Protein AF-A0ABC8KDV0-F1 (afdb_monomer_lite)

Foldseek 3Di:
DDDDDVPPVVVQCVQWAFDFWCVVVVPQQVVLVVVVLVRGWDFDDPDPPDPITTTIGGHPPPPPPD

Structure (mmCIF, N/CA/C/O backbone):
data_AF-A0ABC8KDV0-F1
#
_entry.id   AF-A0ABC8KDV0-F1
#
loop_
_atom_site.group_PDB
_atom_site.id
_atom_site.type_symbol
_atom_site.label_atom_id
_atom_site.label_alt_id
_atom_site.label_comp_id
_atom_site.label_asym_id
_atom_site.label_entity_id
_atom_site.label_seq_id
_atom_site.pdbx_PDB_ins_code
_atom_site.Cartn_x
_atom_site.Cartn_y
_atom_site.Cartn_z
_atom_site.occupancy
_atom_site.B_iso_or_equiv
_atom_site.auth_seq_id
_atom_site.auth_comp_id
_atom_site.auth_asym_id
_atom_site.auth_atom_id
_atom_site.pdbx_PDB_model_num
ATOM 1 N N . MET A 1 1 ? 24.799 18.831 -14.922 1.00 43.53 1 MET A N 1
ATOM 2 C CA . MET A 1 1 ? 23.396 18.421 -15.173 1.00 43.53 1 MET A CA 1
ATOM 3 C C . MET A 1 1 ? 23.298 16.985 -14.659 1.00 43.53 1 MET A C 1
ATOM 5 O O . MET A 1 1 ? 24.149 16.216 -15.057 1.00 43.53 1 MET A O 1
ATOM 9 N N . SER A 1 2 ? 22.482 16.535 -13.706 1.00 46.84 2 SER A N 1
ATOM 10 C CA . SER A 1 2 ? 21.169 16.963 -13.228 1.00 46.84 2 SER A CA 1
ATOM 11 C C . SER A 1 2 ? 20.943 16.383 -11.822 1.00 46.84 2 SER A C 1
ATOM 13 O O . SER A 1 2 ? 20.742 15.184 -11.676 1.00 46.84 2 SER A O 1
ATOM 15 N N . SER A 1 3 ? 20.957 17.227 -10.791 1.00 51.66 3 SER A N 1
ATOM 16 C CA . SER A 1 3 ? 20.568 16.857 -9.424 1.00 51.66 3 SER A CA 1
ATOM 17 C C . SER A 1 3 ? 19.322 17.658 -9.078 1.00 51.66 3 SER A C 1
ATOM 19 O O . SER A 1 3 ? 19.468 18.806 -8.677 1.00 51.66 3 SER A O 1
ATOM 21 N N . ARG A 1 4 ? 18.122 17.119 -9.335 1.00 50.69 4 ARG A N 1
ATOM 22 C CA . ARG A 1 4 ? 16.808 17.598 -8.835 1.00 50.69 4 ARG A CA 1
ATOM 23 C C . ARG A 1 4 ? 15.696 16.840 -9.563 1.00 50.69 4 ARG A C 1
ATOM 25 O O . ARG A 1 4 ? 15.216 17.312 -10.585 1.00 50.69 4 ARG A O 1
ATOM 32 N N . SER A 1 5 ? 15.314 15.664 -9.075 1.00 46.78 5 SER A N 1
ATOM 33 C CA . SER A 1 5 ? 14.000 15.042 -9.361 1.00 46.78 5 SER A CA 1
ATOM 34 C C . SER A 1 5 ? 13.678 13.892 -8.401 1.00 46.78 5 SER A C 1
ATOM 36 O O . SER A 1 5 ? 12.508 13.638 -8.154 1.00 46.78 5 SER A O 1
ATOM 38 N N . ASP A 1 6 ? 14.678 13.283 -7.754 1.00 44.78 6 ASP A N 1
ATOM 39 C CA . ASP A 1 6 ? 14.460 12.159 -6.821 1.00 44.78 6 ASP A CA 1
ATOM 40 C C . ASP A 1 6 ? 13.603 12.507 -5.587 1.00 44.78 6 ASP A C 1
ATOM 42 O O . ASP A 1 6 ? 13.021 11.643 -4.939 1.00 44.78 6 ASP A O 1
ATOM 46 N N . SER A 1 7 ? 13.488 13.792 -5.242 1.00 48.22 7 SER A N 1
ATOM 47 C CA . SER A 1 7 ? 12.861 14.201 -3.983 1.00 48.22 7 SER A CA 1
ATOM 48 C C . SER A 1 7 ? 11.342 14.357 -4.046 1.00 48.22 7 SER A C 1
ATOM 50 O O . SER A 1 7 ? 10.711 14.245 -3.004 1.00 48.22 7 SER A O 1
ATOM 52 N N . ALA A 1 8 ? 10.728 14.594 -5.208 1.00 47.53 8 ALA A N 1
ATOM 53 C CA . ALA A 1 8 ? 9.274 14.790 -5.270 1.00 47.53 8 ALA A CA 1
ATOM 54 C C . ALA A 1 8 ? 8.519 13.458 -5.133 1.00 47.53 8 ALA A C 1
ATOM 56 O O . ALA A 1 8 ? 7.612 13.336 -4.311 1.00 47.53 8 ALA A O 1
ATOM 57 N N . GLU A 1 9 ? 8.945 12.432 -5.873 1.00 49.69 9 GLU A N 1
ATOM 58 C CA . GLU A 1 9 ? 8.323 11.105 -5.813 1.00 49.69 9 GLU A CA 1
ATOM 59 C C . GLU A 1 9 ? 8.628 10.378 -4.496 1.00 49.69 9 GLU A C 1
ATOM 61 O O . GLU A 1 9 ? 7.756 9.711 -3.937 1.00 49.69 9 GLU A O 1
ATOM 66 N N . ALA A 1 10 ? 9.840 10.543 -3.952 1.00 52.50 10 ALA A N 1
ATOM 67 C CA . ALA A 1 10 ? 10.191 9.985 -2.649 1.00 52.50 10 ALA A CA 1
ATOM 68 C C . ALA A 1 10 ? 9.413 10.656 -1.502 1.00 52.50 10 ALA A C 1
ATOM 70 O O . ALA A 1 10 ? 8.951 9.964 -0.596 1.00 52.50 10 ALA A O 1
ATOM 71 N N . GLN A 1 11 ? 9.205 11.980 -1.551 1.00 51.44 11 GLN A N 1
ATOM 72 C CA . GLN A 1 11 ? 8.403 12.686 -0.543 1.00 51.44 11 GLN A CA 1
ATOM 73 C C . GLN A 1 11 ? 6.912 12.330 -0.602 1.00 51.44 11 GLN A C 1
ATOM 75 O O . GLN A 1 11 ? 6.257 12.327 0.442 1.00 51.44 11 GLN A O 1
ATOM 80 N N . ASP A 1 12 ? 6.374 11.997 -1.782 1.00 64.12 12 ASP A N 1
ATOM 81 C CA . ASP A 1 12 ? 4.993 11.511 -1.914 1.00 64.12 12 ASP A CA 1
ATOM 82 C C . ASP A 1 12 ? 4.824 10.129 -1.255 1.00 64.12 12 ASP A C 1
ATOM 84 O O . ASP A 1 12 ? 3.835 9.879 -0.564 1.00 64.12 12 ASP A O 1
ATOM 88 N N . ARG A 1 13 ? 5.842 9.259 -1.363 1.00 69.31 13 ARG A N 1
ATOM 89 C CA . ARG A 1 13 ? 5.860 7.930 -0.723 1.00 69.31 13 ARG A CA 1
ATOM 90 C C . ARG A 1 13 ? 5.992 7.973 0.796 1.00 69.31 13 ARG A C 1
ATOM 92 O O . ARG A 1 13 ? 5.433 7.104 1.455 1.00 69.31 13 ARG A O 1
ATOM 99 N N . SER A 1 14 ? 6.643 8.984 1.373 1.00 75.06 14 SER A N 1
ATOM 100 C CA . SER A 1 14 ? 6.726 9.142 2.837 1.00 75.06 14 SER A CA 1
ATOM 101 C C . SER A 1 14 ? 5.360 9.322 3.512 1.00 75.06 14 SER A C 1
ATOM 103 O O . SER A 1 14 ? 5.240 9.139 4.721 1.00 75.06 14 SER A O 1
ATOM 105 N N . LYS A 1 15 ? 4.323 9.686 2.747 1.00 83.00 15 LYS A N 1
ATOM 106 C CA . LYS A 1 15 ? 2.939 9.840 3.220 1.00 83.00 15 LYS A CA 1
ATOM 107 C C . LYS A 1 15 ? 2.046 8.660 2.822 1.00 83.00 15 LYS A C 1
ATOM 109 O O . LYS A 1 15 ? 0.821 8.766 2.880 1.00 83.00 15 LYS A O 1
ATOM 114 N N . LEU A 1 16 ? 2.641 7.552 2.392 1.00 87.81 16 LEU A N 1
ATOM 115 C CA . LEU A 1 16 ? 1.938 6.369 1.922 1.00 87.81 16 LEU A CA 1
ATOM 116 C C . LEU A 1 16 ? 2.400 5.135 2.703 1.00 87.81 16 LEU A C 1
ATOM 118 O O . LEU A 1 16 ? 3.593 4.937 2.912 1.00 87.81 16 LEU A O 1
ATOM 122 N N . ILE A 1 17 ? 1.458 4.282 3.103 1.00 89.69 17 ILE A N 1
ATOM 123 C CA . ILE A 1 17 ? 1.747 2.981 3.715 1.00 89.69 17 ILE A CA 1
ATOM 124 C C . ILE A 1 17 ? 1.430 1.889 2.695 1.00 89.69 17 ILE A C 1
ATOM 126 O O . ILE A 1 17 ? 0.259 1.732 2.344 1.00 89.69 17 ILE A O 1
ATOM 130 N N . PRO A 1 18 ? 2.428 1.138 2.198 1.00 90.56 18 PRO A N 1
ATOM 131 C CA . PRO A 1 18 ? 2.186 0.035 1.282 1.00 90.56 18 PRO A CA 1
ATOM 132 C C . PRO A 1 18 ? 1.525 -1.121 2.040 1.00 90.56 18 PRO A C 1
ATOM 134 O O . PRO A 1 18 ? 2.058 -1.589 3.044 1.00 90.56 18 PRO A O 1
ATOM 137 N N . ILE A 1 19 ? 0.377 -1.592 1.552 1.00 90.75 19 ILE A N 1
ATOM 138 C CA . ILE A 1 19 ? -0.375 -2.690 2.184 1.00 90.75 19 ILE A CA 1
ATOM 139 C C . ILE A 1 19 ? -0.367 -3.984 1.363 1.00 90.75 19 ILE A C 1
ATOM 141 O O . ILE A 1 19 ? -0.683 -5.046 1.888 1.00 90.75 19 ILE A O 1
ATOM 145 N N . GLY A 1 20 ? 0.017 -3.923 0.084 1.00 90.5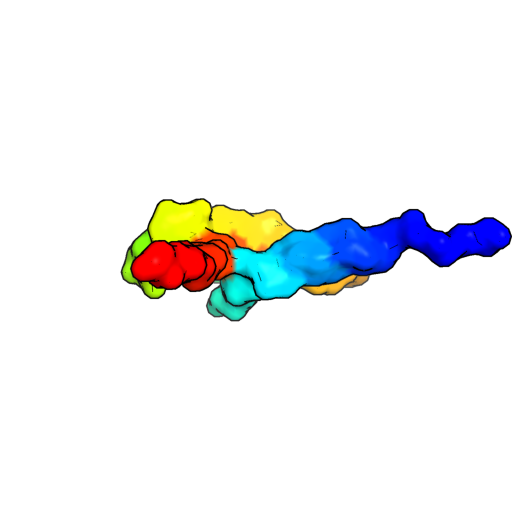6 20 GLY A N 1
ATOM 146 C CA . GLY A 1 20 ? 0.146 -5.110 -0.762 1.00 90.56 20 GLY A CA 1
ATOM 147 C C . GLY A 1 20 ? 0.105 -4.803 -2.259 1.00 90.56 20 GLY A C 1
ATOM 148 O O . GLY A 1 20 ? -0.037 -3.646 -2.651 1.00 90.56 20 GLY A O 1
ATOM 149 N N . PRO A 1 21 ? 0.240 -5.816 -3.127 1.00 91.38 21 PRO A N 1
ATOM 150 C CA . PRO A 1 21 ? 0.160 -5.637 -4.574 1.00 91.38 21 PRO A CA 1
ATOM 151 C C . PRO A 1 21 ? -1.272 -5.319 -5.024 1.00 91.38 21 PRO A C 1
ATOM 153 O O . PRO A 1 21 ? -2.223 -5.996 -4.634 1.00 91.38 21 PRO A O 1
ATOM 156 N N . CYS A 1 22 ? -1.435 -4.348 -5.923 1.00 90.12 22 CYS A N 1
ATOM 157 C CA . CYS A 1 22 ? -2.756 -3.972 -6.441 1.00 90.12 22 CYS A CA 1
ATOM 158 C C . CYS A 1 22 ? -3.454 -5.085 -7.221 1.00 90.12 22 CYS A C 1
ATOM 160 O O . CYS A 1 22 ? -4.678 -5.141 -7.233 1.00 90.12 22 CYS A O 1
ATOM 162 N N . ALA A 1 23 ? -2.699 -6.025 -7.794 1.00 89.69 23 ALA A N 1
ATOM 163 C CA . ALA A 1 23 ? -3.272 -7.213 -8.424 1.00 89.69 23 ALA A CA 1
ATOM 164 C C . ALA A 1 23 ? -4.087 -8.084 -7.444 1.00 89.69 23 ALA A C 1
ATOM 166 O O . ALA A 1 23 ? -4.975 -8.810 -7.876 1.00 89.69 23 ALA A O 1
ATOM 167 N N . GLN A 1 24 ? -3.794 -8.016 -6.139 1.00 90.50 24 GLN A N 1
ATOM 168 C CA . GLN A 1 24 ? -4.547 -8.713 -5.088 1.00 90.50 24 GLN A CA 1
ATOM 169 C C . GLN A 1 24 ? -5.559 -7.800 -4.384 1.00 90.50 24 GLN A C 1
ATOM 171 O O . GLN A 1 24 ? -6.486 -8.289 -3.746 1.00 90.50 24 GLN A O 1
ATOM 176 N N . ILE A 1 25 ? -5.392 -6.480 -4.501 1.00 90.25 25 ILE A N 1
ATOM 177 C CA . ILE A 1 25 ? -6.221 -5.468 -3.843 1.00 90.25 25 ILE A CA 1
ATOM 178 C C . ILE A 1 25 ? -6.865 -4.595 -4.922 1.00 90.25 25 ILE A C 1
ATOM 180 O O . ILE A 1 25 ? -6.497 -3.439 -5.132 1.00 90.25 25 ILE A O 1
ATOM 184 N N . SER A 1 26 ? -7.849 -5.168 -5.615 1.00 83.06 26 SER A N 1
ATOM 185 C CA . SER A 1 26 ? -8.578 -4.515 -6.709 1.00 83.06 26 SER A CA 1
ATOM 186 C C . SER A 1 26 ? -9.336 -3.257 -6.268 1.00 83.06 26 SER A C 1
ATOM 188 O O . SER A 1 26 ? -9.520 -2.348 -7.069 1.00 83.06 26 SER A O 1
ATOM 190 N N . ASN A 1 27 ? -9.697 -3.152 -4.983 1.00 90.94 27 ASN A N 1
ATOM 191 C CA . ASN A 1 27 ? -10.358 -1.985 -4.391 1.00 90.94 27 ASN A CA 1
ATOM 192 C C . ASN A 1 27 ? -9.461 -1.259 -3.374 1.00 90.94 27 ASN A C 1
ATOM 194 O O . ASN A 1 27 ? -9.883 -0.993 -2.251 1.00 90.94 27 ASN A O 1
ATOM 198 N N . CYS A 1 28 ? -8.226 -0.927 -3.771 1.00 90.94 28 CYS A N 1
ATOM 199 C CA . CYS A 1 28 ? -7.213 -0.301 -2.909 1.00 90.94 28 CYS A CA 1
ATOM 200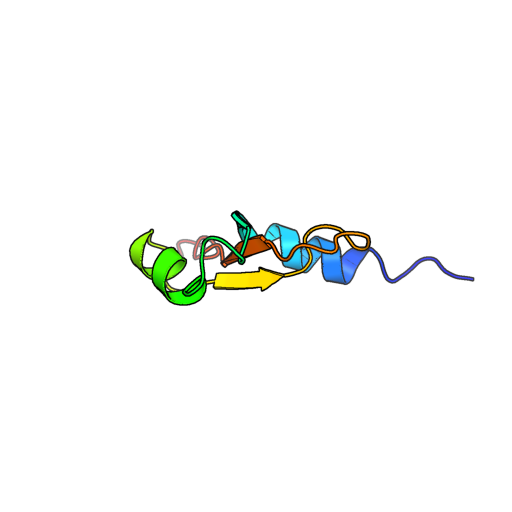 C C . CYS A 1 28 ? -7.748 0.852 -2.040 1.00 90.94 28 CYS A C 1
ATOM 202 O O . CYS A 1 28 ? -7.539 0.855 -0.828 1.00 90.94 28 CYS A O 1
ATOM 204 N N . SER A 1 29 ? -8.498 1.792 -2.629 1.00 91.69 29 SER A N 1
ATOM 205 C CA . SER A 1 29 ? -9.060 2.924 -1.883 1.00 91.69 29 SER A CA 1
ATOM 206 C C . SER A 1 29 ? -10.018 2.478 -0.773 1.00 91.69 29 SER A C 1
ATOM 208 O O . SER A 1 29 ? -9.839 2.861 0.381 1.00 91.69 29 SER A O 1
ATOM 210 N N . GLN A 1 30 ? -10.966 1.591 -1.095 1.00 93.50 30 GLN A N 1
ATOM 211 C CA . GLN A 1 30 ? -11.934 1.068 -0.129 1.00 93.50 30 GLN A CA 1
ATOM 212 C C . GLN A 1 30 ? -11.259 0.226 0.957 1.00 93.50 30 GLN A C 1
ATOM 214 O O . GLN A 1 30 ? -11.611 0.350 2.126 1.00 93.50 30 GLN A O 1
ATOM 219 N N . THR A 1 31 ? -10.278 -0.609 0.598 1.00 92.62 31 THR A N 1
ATOM 220 C CA . THR A 1 31 ? -9.498 -1.389 1.568 1.00 92.62 31 THR A CA 1
ATOM 221 C C . THR A 1 31 ? -8.804 -0.466 2.563 1.00 92.62 31 THR A C 1
ATOM 223 O O . THR A 1 31 ? -8.923 -0.673 3.765 1.00 92.62 31 THR A O 1
ATOM 226 N N . CYS A 1 32 ? -8.162 0.599 2.082 1.00 92.38 32 CYS A N 1
ATOM 227 C CA . CYS A 1 32 ? -7.537 1.595 2.942 1.00 92.38 32 CYS A CA 1
ATOM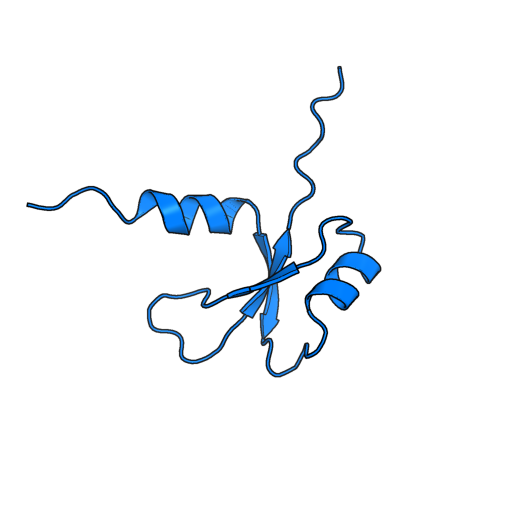 228 C C . CYS A 1 32 ? -8.553 2.298 3.855 1.00 92.38 32 CYS A C 1
ATOM 230 O O . CYS A 1 32 ? -8.305 2.422 5.054 1.00 92.38 32 CYS A O 1
ATOM 232 N N . THR A 1 33 ? -9.721 2.688 3.337 1.00 91.75 33 THR A N 1
ATOM 233 C CA . THR A 1 33 ? -10.794 3.272 4.157 1.00 91.75 33 THR A CA 1
ATOM 234 C C . THR A 1 33 ? -11.286 2.301 5.232 1.00 91.75 33 THR A C 1
ATOM 236 O O . THR A 1 33 ? -11.417 2.694 6.389 1.00 91.75 33 THR A O 1
ATOM 239 N N . ASN A 1 34 ? -11.476 1.023 4.890 1.00 91.31 34 ASN A N 1
ATOM 240 C CA . ASN A 1 34 ? -11.884 -0.022 5.833 1.00 91.31 34 ASN A CA 1
ATOM 241 C C . ASN A 1 34 ? -10.814 -0.296 6.905 1.00 91.31 34 ASN A C 1
ATOM 243 O O . ASN A 1 34 ? -11.148 -0.704 8.013 1.00 91.31 34 ASN A O 1
ATOM 247 N N . SER A 1 35 ? -9.538 -0.055 6.594 1.00 87.06 35 SER A N 1
ATOM 248 C CA . SER A 1 35 ? -8.411 -0.159 7.531 1.00 87.06 35 SER A CA 1
ATOM 249 C C . SER A 1 35 ? -8.171 1.110 8.366 1.00 87.06 35 SER A C 1
ATOM 251 O O . SER A 1 35 ? -7.192 1.165 9.105 1.00 87.06 35 SER A O 1
ATOM 253 N N . GLY A 1 36 ? -9.036 2.127 8.269 1.00 87.06 36 GLY A N 1
ATOM 254 C CA . GLY A 1 36 ? -8.956 3.356 9.072 1.00 87.06 36 GLY A CA 1
ATOM 255 C C . GLY A 1 36 ? -8.214 4.524 8.410 1.00 87.06 36 GLY A C 1
ATOM 256 O O . GLY A 1 36 ? -8.104 5.598 9.003 1.00 87.06 36 GLY A O 1
ATOM 257 N N . PHE A 1 37 ? -7.748 4.371 7.167 1.00 88.81 37 PHE A N 1
ATOM 258 C CA . PHE A 1 37 ? -7.184 5.473 6.387 1.00 88.81 37 PHE A CA 1
ATOM 259 C C . PHE A 1 37 ? -8.317 6.241 5.698 1.00 88.81 37 PHE A C 1
ATOM 261 O O . PHE A 1 37 ? -8.736 5.908 4.591 1.00 88.81 37 PHE A O 1
ATOM 268 N N . THR A 1 38 ? -8.833 7.289 6.343 1.00 85.31 38 THR A N 1
ATOM 269 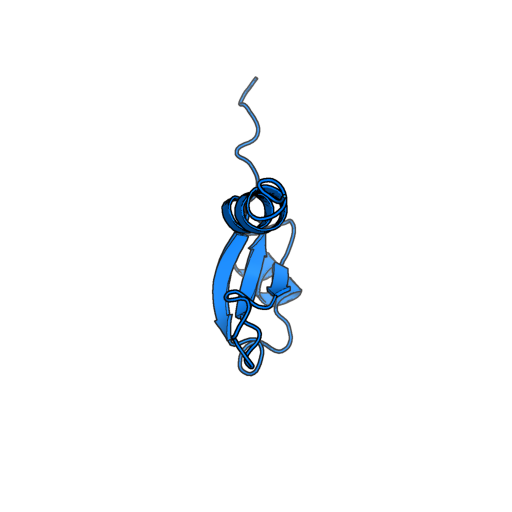C CA . THR A 1 38 ? -9.994 8.060 5.843 1.00 85.31 38 THR A CA 1
ATOM 270 C C . THR A 1 38 ? -9.762 8.738 4.491 1.00 85.31 38 THR A C 1
ATOM 272 O O . THR A 1 38 ? -10.719 8.997 3.770 1.00 85.31 38 THR A O 1
ATOM 275 N N . LYS A 1 39 ? -8.503 8.976 4.107 1.00 87.50 39 LYS A N 1
ATOM 276 C CA . LYS A 1 39 ? -8.123 9.466 2.770 1.00 87.50 39 LYS A CA 1
ATOM 277 C C . LYS A 1 39 ? -8.070 8.376 1.689 1.00 87.50 39 LYS A C 1
ATOM 279 O O . LYS A 1 39 ? -7.794 8.686 0.533 1.00 87.50 39 LYS A O 1
ATOM 284 N N . GLY A 1 40 ? -8.315 7.118 2.050 1.00 91.12 40 GLY A N 1
ATOM 285 C CA . GLY A 1 40 ? -8.241 5.980 1.142 1.00 91.12 40 GLY A CA 1
ATOM 286 C C . GLY A 1 40 ? -6.805 5.659 0.727 1.00 91.12 40 GLY A C 1
ATOM 287 O O . GLY A 1 40 ? -5.852 5.823 1.494 1.00 91.12 40 GLY A O 1
ATOM 288 N N . GLY A 1 41 ? -6.648 5.179 -0.502 1.00 91.50 41 GLY A N 1
ATOM 289 C CA . GLY A 1 41 ? -5.368 4.733 -1.042 1.00 91.50 41 GLY A CA 1
ATOM 290 C C . GLY A 1 41 ? -5.348 4.697 -2.561 1.00 91.50 41 GLY A C 1
ATOM 291 O O . GLY A 1 41 ? -6.381 4.828 -3.219 1.00 91.50 41 GLY A O 1
ATOM 292 N N . LYS A 1 42 ? -4.149 4.524 -3.115 1.00 91.38 42 LYS A N 1
ATOM 293 C CA . LYS A 1 42 ? -3.910 4.459 -4.558 1.00 91.38 42 LYS A CA 1
ATOM 294 C C . LYS A 1 42 ? -2.935 3.346 -4.920 1.00 91.38 42 LYS A C 1
ATOM 296 O O . LYS A 1 42 ? -2.053 2.989 -4.141 1.00 91.38 42 LYS A O 1
ATOM 301 N N . CYS A 1 43 ? -3.085 2.839 -6.136 1.00 90.38 43 CYS A N 1
ATOM 302 C CA . CYS A 1 43 ? -2.112 1.961 -6.768 1.00 90.38 43 CYS A CA 1
ATOM 303 C C . CYS A 1 43 ? -0.977 2.795 -7.349 1.00 90.38 43 CYS A C 1
ATOM 305 O O . CYS A 1 43 ? -1.222 3.666 -8.182 1.00 90.38 43 CYS A O 1
ATOM 307 N N . ILE A 1 44 ? 0.251 2.549 -6.897 1.00 87.88 44 ILE A N 1
ATOM 308 C CA . ILE A 1 44 ? 1.442 3.230 -7.404 1.00 87.88 44 ILE A CA 1
ATOM 309 C C . ILE A 1 44 ? 2.568 2.246 -7.688 1.00 87.88 44 ILE A C 1
ATOM 311 O O . ILE A 1 44 ? 2.730 1.237 -6.999 1.00 87.88 44 ILE A O 1
ATOM 315 N N . LYS A 1 45 ? 3.434 2.596 -8.639 1.00 88.06 45 LYS A N 1
ATOM 316 C CA . LYS A 1 45 ? 4.732 1.940 -8.786 1.00 88.06 45 LYS A CA 1
ATOM 317 C C . LYS A 1 45 ? 5.626 2.332 -7.615 1.00 88.06 45 LYS A C 1
ATOM 319 O O . LYS A 1 45 ? 6.178 3.433 -7.571 1.00 88.06 45 LYS A O 1
ATOM 324 N N . TRP A 1 46 ? 5.752 1.425 -6.647 1.00 83.75 46 TRP A N 1
ATOM 325 C CA . TRP A 1 46 ? 6.567 1.657 -5.451 1.00 83.75 46 TRP A CA 1
ATOM 326 C C . TRP A 1 46 ? 8.065 1.718 -5.756 1.00 83.75 46 TRP A C 1
ATOM 328 O O . TRP A 1 46 ? 8.811 2.415 -5.079 1.00 83.75 46 TRP A O 1
ATOM 338 N N . TYR A 1 47 ? 8.502 1.031 -6.809 1.00 80.69 47 TYR A N 1
ATOM 339 C CA . TYR A 1 47 ? 9.855 1.139 -7.343 1.00 80.69 47 TYR A CA 1
ATOM 340 C C . TYR A 1 47 ? 9.779 1.568 -8.812 1.00 80.69 47 TYR A C 1
ATOM 342 O O . TYR A 1 47 ? 8.905 1.070 -9.525 1.00 80.69 47 TYR A O 1
ATOM 350 N N . PRO A 1 48 ? 10.680 2.448 -9.287 1.00 77.38 48 PRO A N 1
ATOM 351 C CA . PRO A 1 48 ? 10.645 2.974 -10.657 1.00 77.38 48 PRO A CA 1
ATOM 352 C C . PRO A 1 48 ? 10.743 1.872 -11.724 1.00 77.38 48 PRO A C 1
ATOM 354 O O 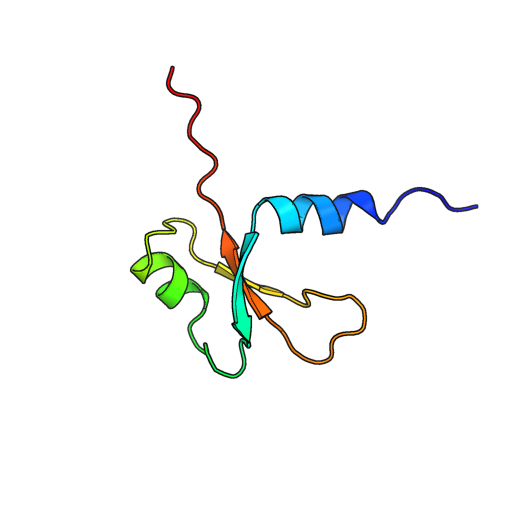. PRO A 1 48 ? 10.137 1.980 -12.784 1.00 77.38 48 PRO A O 1
ATOM 357 N N . ASN A 1 49 ? 11.420 0.766 -11.400 1.00 80.81 49 ASN A N 1
ATOM 358 C CA . ASN A 1 49 ? 11.575 -0.396 -12.280 1.00 80.81 49 ASN A CA 1
ATOM 359 C C . ASN A 1 49 ? 10.553 -1.514 -12.007 1.00 80.81 49 ASN A C 1
ATOM 361 O O . ASN A 1 49 ? 10.681 -2.612 -12.545 1.00 80.81 49 ASN A O 1
ATOM 365 N N . SER A 1 50 ? 9.556 -1.285 -11.144 1.00 78.19 50 SER A N 1
ATOM 366 C CA . SER A 1 50 ? 8.539 -2.297 -10.864 1.00 78.19 50 SER A CA 1
ATOM 367 C C . SER A 1 50 ? 7.507 -2.353 -11.987 1.00 78.19 50 SER A C 1
ATOM 369 O O . SER A 1 50 ? 6.925 -1.343 -12.383 1.00 78.19 50 SER A O 1
ATOM 371 N N . ILE A 1 51 ? 7.231 -3.570 -12.447 1.00 81.25 51 ILE A N 1
ATOM 372 C CA . ILE A 1 51 ? 6.111 -3.881 -13.347 1.00 81.25 51 ILE A CA 1
ATOM 373 C C . ILE A 1 51 ? 4.801 -4.034 -12.558 1.00 81.25 51 ILE A C 1
ATOM 375 O O . ILE A 1 51 ? 3.719 -4.047 -13.133 1.00 81.25 51 ILE A O 1
ATOM 379 N N . LYS A 1 52 ? 4.902 -4.188 -11.233 1.00 83.75 52 LYS A N 1
ATOM 380 C CA . LYS A 1 52 ? 3.768 -4.397 -10.335 1.00 83.75 52 LYS A CA 1
ATOM 381 C C . LYS A 1 52 ? 3.461 -3.111 -9.584 1.00 83.75 52 LYS A C 1
ATOM 383 O O . LYS A 1 52 ? 4.358 -2.536 -8.958 1.00 83.75 52 LYS A O 1
ATOM 388 N N . ASP A 1 53 ? 2.193 -2.727 -9.611 1.00 88.81 53 ASP A N 1
ATOM 389 C CA . ASP A 1 53 ? 1.671 -1.660 -8.769 1.00 88.81 53 ASP A CA 1
ATOM 390 C C . ASP A 1 53 ? 1.427 -2.175 -7.350 1.00 88.81 53 ASP A C 1
ATOM 392 O O . ASP A 1 53 ? 0.921 -3.282 -7.132 1.00 88.81 53 ASP A O 1
ATOM 396 N N . THR A 1 54 ? 1.769 -1.341 -6.380 1.00 90.94 54 THR A N 1
ATOM 397 C CA . THR A 1 54 ? 1.547 -1.566 -4.956 1.00 90.94 54 THR A CA 1
ATOM 398 C C . THR A 1 54 ? 0.417 -0.655 -4.504 1.00 90.94 54 THR A C 1
ATOM 400 O O . THR A 1 54 ? 0.439 0.550 -4.756 1.00 90.94 54 THR A O 1
ATOM 403 N N . CYS A 1 55 ? -0.572 -1.228 -3.827 1.00 92.12 55 CYS A N 1
ATOM 404 C CA . CYS A 1 55 ? -1.599 -0.474 -3.136 1.00 92.12 55 CYS A CA 1
ATOM 405 C C . CYS A 1 55 ? -0.975 0.174 -1.907 1.00 92.12 55 CYS A C 1
ATOM 407 O O . CYS A 1 55 ? -0.428 -0.520 -1.042 1.00 92.12 55 CYS A O 1
ATOM 409 N N . ALA A 1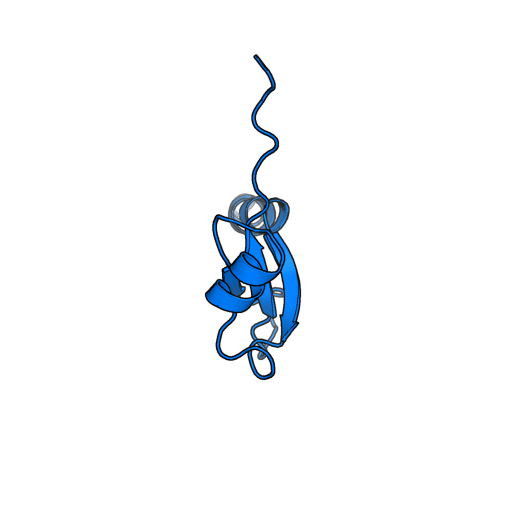 56 ? -1.062 1.498 -1.839 1.00 92.31 56 ALA A N 1
ATOM 410 C CA . ALA A 1 56 ? -0.586 2.255 -0.704 1.00 92.31 56 ALA A CA 1
ATOM 411 C C . ALA A 1 56 ? -1.671 3.199 -0.176 1.00 92.31 56 ALA A C 1
ATOM 413 O O . ALA A 1 56 ? -2.297 3.941 -0.938 1.00 92.31 56 ALA A O 1
ATOM 414 N N . CYS A 1 57 ? -1.886 3.159 1.135 1.00 92.56 57 CYS A N 1
ATOM 415 C CA . CYS A 1 57 ? -2.858 3.990 1.830 1.00 92.56 57 CYS A CA 1
ATOM 416 C C . CYS A 1 57 ? -2.248 5.334 2.198 1.00 92.56 57 CYS A C 1
ATOM 418 O O . CYS A 1 57 ? -1.103 5.395 2.644 1.00 92.56 57 CYS A O 1
ATOM 420 N N . PHE A 1 58 ? -3.011 6.411 2.057 1.00 90.69 58 PHE A N 1
ATOM 421 C CA . PHE A 1 58 ? -2.568 7.726 2.499 1.00 90.69 58 PHE A CA 1
ATOM 422 C C . PHE A 1 58 ? -2.542 7.772 4.019 1.00 90.69 58 PHE A C 1
ATOM 424 O O . PHE A 1 58 ? -3.578 7.572 4.653 1.00 90.69 58 PHE A O 1
ATOM 431 N N . VAL A 1 59 ? -1.386 8.089 4.610 1.00 84.81 59 VAL A N 1
ATOM 432 C CA . VAL A 1 59 ? -1.359 8.404 6.037 1.00 84.81 59 VAL A CA 1
ATOM 433 C C . VAL A 1 59 ? -2.260 9.609 6.254 1.00 84.81 59 VAL A C 1
ATOM 435 O O . VAL A 1 59 ? -2.135 10.648 5.591 1.00 84.81 59 VAL A O 1
ATOM 438 N N . ASN A 1 60 ? -3.180 9.481 7.202 1.00 68.81 60 ASN A N 1
ATOM 439 C CA . ASN A 1 60 ? -3.729 10.664 7.825 1.00 68.81 60 ASN A CA 1
ATOM 440 C C . ASN A 1 60 ? -2.527 11.333 8.475 1.00 68.81 60 ASN A C 1
ATOM 442 O O . ASN A 1 60 ? -1.965 10.790 9.423 1.00 68.81 60 ASN A O 1
ATOM 446 N N . ALA A 1 61 ? -2.060 12.444 7.897 1.00 57.72 61 ALA A N 1
ATOM 447 C CA . ALA A 1 61 ? -1.108 13.294 8.591 1.00 57.72 61 ALA A CA 1
ATOM 448 C C . ALA A 1 61 ? -1.640 13.435 10.022 1.00 57.72 61 ALA A C 1
ATOM 450 O O . ALA A 1 61 ? -2.845 13.692 10.149 1.00 57.72 61 ALA A O 1
ATOM 451 N N . PRO A 1 62 ? -0.821 13.203 11.064 1.00 49.28 62 PRO A N 1
ATOM 452 C CA . PRO A 1 62 ? -1.253 13.537 12.404 1.00 49.28 62 PRO A CA 1
ATOM 453 C C . PRO A 1 62 ? -1.684 14.994 12.310 1.00 49.28 62 PRO A C 1
ATOM 455 O O . PRO A 1 62 ? -0.884 15.862 11.955 1.00 49.28 62 PRO A O 1
ATOM 458 N N . THR A 1 63 ? -2.981 15.243 12.478 1.00 50.56 63 THR A N 1
ATOM 459 C CA . THR A 1 63 ? -3.465 16.596 12.706 1.00 50.56 63 THR A CA 1
ATOM 460 C C . THR A 1 63 ? -2.567 17.136 13.807 1.00 50.56 63 THR A C 1
ATOM 462 O O . THR A 1 63 ? -2.468 16.461 14.837 1.00 50.56 63 THR A O 1
ATOM 465 N N . PRO A 1 64 ? -1.853 18.258 13.600 1.00 42.75 64 PRO A N 1
ATOM 466 C CA . PRO A 1 64 ? -1.211 18.908 14.723 1.00 42.75 64 PRO A CA 1
ATOM 467 C C . PRO A 1 64 ? -2.342 19.149 15.717 1.00 42.75 64 PRO A C 1
ATOM 469 O O . PRO A 1 64 ? -3.307 19.839 15.389 1.00 42.75 64 PRO A O 1
ATOM 472 N N . ALA A 1 65 ? -2.300 18.448 16.851 1.00 42.81 65 ALA A N 1
ATOM 473 C CA . ALA A 1 65 ? -3.183 18.751 17.957 1.00 42.81 65 ALA A CA 1
ATOM 474 C C . ALA A 1 65 ? -2.874 20.208 18.310 1.00 42.81 65 ALA A C 1
ATOM 476 O O . ALA A 1 65 ? -1.724 20.525 18.620 1.00 42.81 65 ALA A O 1
ATOM 477 N N . VAL A 1 66 ? -3.862 21.073 18.079 1.00 45.16 66 VAL A N 1
ATOM 478 C CA . VAL A 1 66 ? -3.826 22.499 18.422 1.00 45.16 66 VAL A CA 1
ATOM 479 C C . VAL A 1 66 ? -3.620 22.648 19.921 1.00 45.16 66 VAL A C 1
ATOM 481 O O . VAL A 1 66 ? -4.245 21.858 20.666 1.00 45.16 66 VAL A O 1
#

Organism: Eruca vesicaria subsp. sativa (NCBI:txid29727)

InterPro domains:
  IPR036574 Knottin, scorpion toxin-like superfamily [G3DSA:3.30.30.10] (9-61)

Sequence (66 aa):
MSSRSDSAEAQDRSKLIPIGPCAQISNCSQTCTNSGFTKGGKCIKWYPNSIKDTCACFVNAPTPAV

Radius of gyration: 13.59 Å; chains: 1; bounding box: 35×31×34 Å

Secondary structure (DSSP, 8-state):
----SHHHHHHHHTTEEEEEETTT-TTHHHHHHHTT-TT-EEEE-SSTT-SS-EEEEEP-------

pLDDT: mean 76.91, std 17.87, range [42.75, 93.5]